Protein AF-A0A6F8Z3X3-F1 (afdb_monomer_lite)

Structure (mmCIF, N/CA/C/O backbone):
data_AF-A0A6F8Z3X3-F1
#
_entry.id   AF-A0A6F8Z3X3-F1
#
loop_
_atom_site.group_PDB
_atom_site.id
_atom_site.type_symbol
_atom_site.label_atom_id
_atom_site.label_alt_id
_atom_site.label_comp_id
_atom_site.label_asym_id
_atom_site.label_entity_id
_atom_site.label_seq_id
_atom_site.pdbx_PDB_ins_code
_atom_site.Cartn_x
_atom_site.Cartn_y
_atom_site.Cartn_z
_atom_site.occupancy
_atom_site.B_iso_or_equiv
_atom_site.auth_seq_id
_atom_site.auth_comp_id
_atom_site.auth_asym_id
_atom_site.auth_atom_id
_atom_site.pdbx_PDB_model_num
ATOM 1 N N . MET A 1 1 ? 4.880 -12.396 -10.035 1.00 40.16 1 MET A N 1
ATOM 2 C CA . MET A 1 1 ? 5.614 -11.235 -10.574 1.00 40.16 1 MET A CA 1
ATOM 3 C C . MET A 1 1 ? 6.918 -11.149 -9.809 1.00 40.16 1 MET A C 1
ATOM 5 O O . MET A 1 1 ? 6.892 -10.756 -8.647 1.00 40.16 1 MET A O 1
ATOM 9 N N . ASP A 1 2 ? 8.019 -11.604 -10.404 1.00 41.16 2 ASP A N 1
ATOM 10 C CA . ASP A 1 2 ? 9.346 -11.330 -9.854 1.00 41.16 2 ASP A CA 1
ATOM 11 C C . ASP A 1 2 ? 9.763 -9.933 -10.321 1.00 41.16 2 ASP A C 1
ATOM 13 O O . ASP A 1 2 ? 10.220 -9.702 -11.441 1.00 41.16 2 ASP A O 1
ATOM 17 N N . THR A 1 3 ? 9.502 -8.951 -9.469 1.00 48.75 3 THR A N 1
ATOM 18 C CA . THR A 1 3 ? 9.726 -7.535 -9.767 1.00 48.75 3 THR A CA 1
ATOM 19 C C . THR A 1 3 ? 11.204 -7.152 -9.685 1.00 48.75 3 THR A C 1
ATOM 21 O O . THR A 1 3 ? 11.548 -6.010 -9.984 1.00 48.75 3 THR A O 1
ATOM 24 N N . ARG A 1 4 ? 12.103 -8.090 -9.335 1.00 50.66 4 ARG A N 1
ATOM 25 C CA . ARG A 1 4 ? 13.558 -7.866 -9.380 1.00 50.66 4 ARG A CA 1
ATOM 26 C C . ARG A 1 4 ? 14.131 -7.956 -10.789 1.00 50.66 4 ARG A C 1
ATOM 28 O O . ARG A 1 4 ? 15.127 -7.292 -11.055 1.00 50.66 4 ARG A O 1
ATOM 35 N N . THR A 1 5 ? 13.541 -8.763 -11.669 1.00 54.47 5 THR A N 1
ATOM 36 C CA . THR A 1 5 ? 14.061 -9.014 -13.028 1.00 54.47 5 THR A CA 1
ATOM 37 C C . THR A 1 5 ? 13.227 -8.359 -14.126 1.00 54.47 5 THR A C 1
ATOM 39 O O . THR A 1 5 ? 13.667 -8.307 -15.271 1.00 54.47 5 THR A O 1
ATOM 42 N N . GLY A 1 6 ? 12.031 -7.851 -13.803 1.00 54.16 6 GLY A N 1
ATOM 43 C CA . GLY A 1 6 ? 11.113 -7.291 -14.799 1.00 54.16 6 GLY A CA 1
ATOM 44 C C . GLY A 1 6 ? 10.527 -8.343 -15.747 1.00 54.16 6 GLY A C 1
ATOM 45 O O . GLY A 1 6 ? 9.907 -7.980 -16.746 1.00 54.16 6 GLY A O 1
ATOM 46 N N . LEU A 1 7 ? 10.701 -9.639 -15.452 1.00 55.97 7 LEU A N 1
ATOM 47 C CA . LEU A 1 7 ? 10.090 -10.707 -16.232 1.00 55.97 7 LEU A CA 1
ATOM 48 C C . LEU A 1 7 ? 8.608 -10.853 -15.874 1.00 55.97 7 LEU A C 1
ATOM 50 O O . LEU A 1 7 ? 8.227 -11.093 -14.724 1.00 55.97 7 LEU A O 1
ATOM 54 N N . ILE A 1 8 ? 7.761 -10.750 -16.897 1.00 62.56 8 ILE A N 1
ATOM 55 C CA . ILE A 1 8 ? 6.357 -11.141 -16.809 1.00 62.56 8 ILE A CA 1
ATOM 56 C C . ILE A 1 8 ? 6.307 -12.662 -16.937 1.00 62.56 8 ILE A C 1
ATOM 58 O O . ILE A 1 8 ? 6.381 -13.215 -18.033 1.00 62.56 8 ILE A O 1
ATOM 62 N N . GLU A 1 9 ? 6.202 -13.342 -15.801 1.00 66.88 9 GLU A N 1
ATOM 63 C CA . GLU A 1 9 ? 5.986 -14.785 -15.767 1.00 66.88 9 GLU A CA 1
ATOM 64 C C . GLU A 1 9 ? 4.502 -15.104 -15.939 1.00 66.88 9 GLU A C 1
ATOM 66 O O . GLU A 1 9 ? 3.635 -14.554 -15.252 1.00 66.88 9 GLU A O 1
ATOM 71 N N . LYS A 1 10 ? 4.213 -16.005 -16.880 1.00 76.56 10 LYS A N 1
ATOM 72 C CA . LYS A 1 10 ? 2.868 -16.519 -17.111 1.00 76.56 10 LYS A CA 1
ATOM 73 C C . LYS A 1 10 ? 2.482 -17.422 -15.938 1.00 76.56 10 LYS A C 1
ATOM 75 O O . LYS A 1 10 ? 3.174 -18.398 -15.672 1.00 76.56 10 LYS A O 1
ATOM 80 N N . ILE A 1 11 ? 1.378 -17.103 -15.270 1.00 83.06 11 ILE A N 1
ATOM 81 C CA . ILE A 1 11 ? 0.758 -18.009 -14.298 1.00 83.06 11 ILE A CA 1
ATOM 82 C C . ILE A 1 11 ? -0.013 -19.108 -15.034 1.00 83.06 11 ILE A C 1
ATOM 84 O O . ILE A 1 11 ? -0.486 -18.903 -16.159 1.00 83.06 11 ILE A O 1
ATOM 88 N N . ASP A 1 12 ? -0.123 -20.278 -14.416 1.00 89.12 12 ASP A N 1
ATOM 89 C CA . ASP A 1 12 ? -0.956 -21.350 -14.951 1.00 89.12 12 ASP A CA 1
ATOM 90 C C . ASP A 1 12 ? -2.457 -21.026 -14.798 1.00 89.12 12 ASP A C 1
ATOM 92 O O . ASP A 1 12 ? -2.864 -20.069 -14.131 1.00 89.12 12 ASP A O 1
ATOM 96 N N . PHE A 1 13 ? -3.289 -21.805 -15.490 1.00 86.31 13 PHE A N 1
ATOM 97 C CA . PHE A 1 13 ? -4.734 -21.591 -15.505 1.00 86.31 13 PHE A CA 1
ATOM 98 C C . PHE A 1 13 ? -5.365 -21.764 -14.116 1.00 86.31 13 PHE A C 1
ATOM 100 O O . PHE A 1 13 ? -6.241 -20.986 -13.750 1.00 86.31 13 PHE A O 1
ATOM 107 N N . GLU A 1 14 ? -4.898 -22.734 -13.328 1.00 89.38 14 GLU A N 1
ATOM 108 C CA . GLU A 1 14 ? -5.433 -23.027 -11.994 1.00 89.38 14 GLU A CA 1
ATOM 109 C C . GLU A 1 14 ? -5.159 -21.870 -11.021 1.00 89.38 14 GLU A C 1
ATOM 111 O O . GLU A 1 14 ? -6.042 -21.429 -10.283 1.00 89.38 14 GLU A O 1
ATOM 116 N N . GLN A 1 15 ? -3.953 -21.302 -11.066 1.00 84.56 15 GLN A N 1
ATOM 117 C CA . GLN A 1 15 ? -3.582 -20.109 -10.312 1.00 84.56 15 GLN A CA 1
ATOM 118 C C . GLN A 1 15 ? -4.401 -18.891 -10.737 1.00 84.56 15 GLN A C 1
ATOM 120 O O . GLN A 1 15 ? -4.838 -18.121 -9.878 1.00 84.56 15 GLN A O 1
ATOM 125 N N . ALA A 1 16 ? -4.630 -18.714 -12.041 1.00 83.81 16 ALA A N 1
ATOM 126 C CA . ALA A 1 16 ? -5.455 -17.625 -12.549 1.00 83.81 16 ALA A CA 1
ATOM 127 C C . ALA A 1 16 ? -6.909 -17.749 -12.069 1.00 83.81 16 ALA A C 1
ATOM 129 O O . ALA A 1 16 ? -7.462 -16.786 -11.537 1.00 83.81 16 ALA A O 1
ATOM 130 N N . GLU A 1 17 ? -7.510 -18.933 -12.190 1.00 88.31 17 GLU A N 1
ATOM 131 C CA . GLU A 1 17 ? -8.877 -19.201 -11.734 1.00 88.31 17 GLU A CA 1
ATOM 132 C C . GLU A 1 17 ? -9.013 -18.977 -10.225 1.00 88.31 17 GLU A C 1
ATOM 134 O O . GLU A 1 17 ? -9.935 -18.297 -9.770 1.00 88.31 17 GLU A O 1
ATOM 139 N N . LYS A 1 18 ? -8.036 -19.445 -9.441 1.00 86.75 18 LYS A N 1
ATOM 140 C CA . LYS A 1 18 ? -7.998 -19.219 -7.995 1.00 86.75 18 LYS A CA 1
ATOM 141 C C . LYS A 1 18 ? -7.955 -17.733 -7.639 1.00 86.75 18 LYS A C 1
ATOM 143 O O . LYS A 1 18 ? -8.646 -17.323 -6.711 1.00 86.75 18 LYS A O 1
ATOM 148 N N . LEU A 1 19 ? -7.170 -16.926 -8.355 1.00 82.94 19 LEU A N 1
ATOM 149 C CA . LEU A 1 19 ? -7.104 -15.478 -8.133 1.00 82.94 19 LEU A CA 1
ATOM 150 C C . LEU A 1 19 ? -8.409 -14.773 -8.519 1.00 82.94 19 LEU A C 1
ATOM 152 O O . LEU A 1 19 ? -8.816 -13.848 -7.825 1.00 82.94 19 LEU A O 1
ATOM 156 N N . ILE A 1 20 ? -9.080 -15.222 -9.583 1.00 82.44 20 ILE A N 1
ATOM 157 C CA . ILE A 1 20 ? -10.380 -14.681 -10.009 1.00 82.44 20 ILE A CA 1
ATOM 158 C C . ILE A 1 20 ? -11.468 -14.983 -8.969 1.00 82.44 20 ILE A C 1
ATOM 160 O O . ILE A 1 20 ? -12.298 -14.125 -8.678 1.00 82.44 20 ILE A O 1
ATOM 164 N N . MET A 1 21 ? -11.458 -16.188 -8.396 1.00 85.25 21 MET A N 1
ATOM 165 C CA . MET A 1 21 ? -12.438 -16.617 -7.390 1.00 85.25 21 MET A CA 1
ATOM 166 C C . MET A 1 21 ? -12.190 -16.005 -6.002 1.00 85.25 21 MET A C 1
ATOM 168 O O . MET A 1 21 ? -13.078 -16.019 -5.147 1.00 85.25 21 MET A O 1
ATOM 172 N N . GLN A 1 22 ? -10.990 -15.481 -5.742 1.00 79.62 22 GLN A N 1
ATOM 173 C CA . GLN A 1 22 ? -10.659 -14.861 -4.464 1.00 79.62 22 GLN A CA 1
ATOM 174 C C . GLN A 1 22 ? -11.233 -13.449 -4.375 1.00 79.62 22 GLN A C 1
ATOM 176 O O . GLN A 1 22 ? -10.889 -12.563 -5.155 1.00 79.62 22 GLN A O 1
ATOM 181 N N . MET A 1 23 ? -12.072 -13.209 -3.362 1.00 70.44 23 MET A N 1
ATOM 182 C CA . MET A 1 23 ? -12.484 -11.842 -3.064 1.00 70.44 23 MET A CA 1
ATOM 183 C C . MET A 1 23 ? -11.268 -10.998 -2.656 1.00 70.44 23 MET A C 1
ATOM 185 O O . MET A 1 23 ? -10.453 -11.455 -1.846 1.00 70.44 23 MET A O 1
ATOM 189 N N . PRO A 1 24 ? -11.178 -9.744 -3.129 1.00 71.00 24 PRO A N 1
ATOM 190 C CA . PRO A 1 24 ? -10.207 -8.793 -2.615 1.00 71.00 24 PRO A CA 1
ATOM 191 C C . PRO A 1 24 ? -10.350 -8.635 -1.100 1.00 71.00 24 PRO A C 1
ATOM 193 O O . PRO A 1 24 ? -11.458 -8.686 -0.557 1.00 71.00 24 PRO A O 1
ATOM 196 N N . CYS A 1 25 ? -9.232 -8.390 -0.418 1.00 71.06 25 CYS A N 1
ATOM 197 C CA . CYS A 1 25 ? -9.259 -8.066 1.003 1.00 71.06 25 CYS A CA 1
ATOM 198 C C . CYS A 1 25 ? -10.157 -6.840 1.239 1.00 71.06 25 CYS A C 1
ATOM 200 O O . CYS A 1 25 ? -9.969 -5.792 0.616 1.00 71.06 25 CYS A O 1
ATOM 202 N N . ASN A 1 26 ? -11.143 -6.976 2.128 1.00 76.06 26 ASN A N 1
ATOM 203 C CA . ASN A 1 26 ? -12.068 -5.905 2.475 1.00 76.06 26 ASN A CA 1
ATOM 204 C C . ASN A 1 26 ? -12.014 -5.659 3.982 1.00 76.06 26 ASN A C 1
ATOM 206 O O . ASN A 1 26 ? -12.210 -6.576 4.782 1.00 76.06 26 ASN A O 1
ATOM 210 N N . LEU A 1 27 ? -11.727 -4.415 4.358 1.00 83.56 27 LEU A N 1
ATOM 211 C CA . LEU A 1 27 ? -11.688 -4.001 5.754 1.00 83.56 27 LEU A CA 1
ATOM 212 C C . LEU A 1 27 ? -13.116 -3.799 6.255 1.00 83.56 27 LEU A C 1
ATOM 214 O O . LEU A 1 27 ? -13.928 -3.148 5.594 1.00 83.56 27 LEU A O 1
ATOM 218 N N . SER A 1 28 ? -13.398 -4.302 7.451 1.00 81.44 28 SER A N 1
ATOM 219 C CA . SER A 1 28 ? -14.690 -4.158 8.119 1.00 81.44 28 SER A CA 1
ATOM 220 C C . SER A 1 28 ? -14.513 -3.555 9.506 1.00 81.44 28 SER A C 1
ATOM 222 O O . SER A 1 28 ? -13.577 -3.897 10.222 1.00 81.44 28 SER A O 1
ATOM 224 N N . SER A 1 29 ? -15.456 -2.710 9.927 1.00 77.94 29 SER A N 1
ATOM 225 C CA . SER A 1 29 ? -15.504 -2.171 11.293 1.00 77.94 29 SER A CA 1
ATOM 226 C C . SER A 1 29 ? -15.798 -3.234 12.357 1.00 77.94 29 SER A C 1
ATOM 228 O O . SER A 1 29 ? -15.667 -2.956 13.542 1.00 77.94 29 SER A O 1
ATOM 230 N N . LEU A 1 30 ? -16.227 -4.434 11.947 1.00 79.56 30 LEU A N 1
ATOM 231 C CA . LEU A 1 30 ? -16.458 -5.578 12.834 1.00 79.56 30 LEU A CA 1
ATOM 232 C C . LEU A 1 30 ? -15.164 -6.343 13.159 1.00 79.56 30 LEU A C 1
ATOM 234 O O . LEU A 1 30 ? -15.166 -7.203 14.037 1.00 79.56 30 LEU A O 1
ATOM 238 N N . GLN A 1 31 ? -14.071 -6.073 12.437 1.00 84.69 31 GLN A N 1
ATOM 239 C CA . GLN A 1 31 ? -12.766 -6.677 12.700 1.00 84.69 31 GLN A CA 1
ATOM 240 C C . GLN A 1 31 ? -12.090 -5.976 13.882 1.00 84.69 31 GLN A C 1
ATOM 242 O O . GLN A 1 31 ? -12.225 -4.765 14.057 1.00 84.69 31 GLN A O 1
ATOM 247 N N . ASN A 1 32 ? -11.342 -6.733 14.691 1.00 86.44 32 ASN A N 1
ATOM 248 C CA . ASN A 1 32 ? -10.583 -6.139 15.790 1.00 86.44 32 ASN A CA 1
ATOM 249 C C . ASN A 1 32 ? -9.444 -5.243 15.261 1.00 86.44 32 ASN A C 1
ATOM 251 O O . ASN A 1 32 ? -8.988 -5.368 14.119 1.00 86.44 32 ASN A O 1
ATOM 255 N N . LYS A 1 33 ? -9.002 -4.309 16.105 1.00 87.44 33 LYS A N 1
ATOM 256 C CA . LYS A 1 33 ? -8.027 -3.282 15.734 1.00 87.44 33 LYS A CA 1
ATOM 257 C C . LYS A 1 33 ? -6.683 -3.889 15.343 1.00 87.44 33 LYS A C 1
ATOM 259 O O . LYS A 1 33 ? -6.095 -3.461 14.355 1.00 87.44 33 LYS A O 1
ATOM 264 N N . GLU A 1 34 ? -6.213 -4.884 16.083 1.00 88.75 34 GLU A N 1
ATOM 265 C CA . GLU A 1 34 ? -4.924 -5.542 15.860 1.00 88.75 34 GLU A CA 1
ATOM 266 C C . GLU A 1 34 ? -4.889 -6.243 14.498 1.00 88.75 34 GLU A C 1
ATOM 268 O O . GLU A 1 34 ? -3.909 -6.130 13.765 1.00 88.75 34 GLU A O 1
ATOM 273 N N . TYR A 1 35 ? -5.987 -6.896 14.119 1.00 89.19 35 TYR A N 1
ATOM 274 C CA . TYR A 1 35 ? -6.150 -7.541 12.822 1.00 89.19 35 TYR A CA 1
ATOM 275 C C . TYR A 1 35 ? -6.169 -6.520 11.688 1.00 89.19 35 TYR A C 1
ATOM 277 O O . TYR A 1 35 ? -5.488 -6.712 10.684 1.00 89.19 35 TYR A O 1
ATOM 285 N N . LEU A 1 36 ? -6.903 -5.412 11.843 1.00 89.06 36 LEU A N 1
ATOM 286 C CA . LEU A 1 36 ? -6.897 -4.329 10.855 1.00 89.06 36 LEU A CA 1
ATOM 287 C C . LEU A 1 36 ? -5.485 -3.763 10.662 1.00 89.06 36 LEU A C 1
ATOM 289 O O . LEU A 1 36 ? -5.071 -3.521 9.529 1.00 89.06 36 LEU A O 1
ATOM 293 N N . VAL A 1 37 ? -4.741 -3.589 11.758 1.00 91.19 37 VAL A N 1
ATOM 294 C CA . VAL A 1 37 ? -3.358 -3.108 11.715 1.00 91.19 37 VAL A CA 1
ATOM 295 C C . VAL A 1 37 ? -2.447 -4.089 10.982 1.00 91.19 37 VAL A C 1
ATOM 297 O O . VAL A 1 37 ? -1.741 -3.682 10.058 1.00 91.19 37 VAL A O 1
ATOM 300 N N . ASP A 1 38 ? -2.491 -5.371 11.345 1.00 91.69 38 ASP A N 1
ATOM 301 C CA . ASP A 1 38 ? -1.704 -6.426 10.698 1.00 91.69 38 ASP A CA 1
ATOM 302 C C . ASP A 1 38 ? -2.018 -6.528 9.198 1.00 91.69 38 ASP A C 1
ATOM 304 O O . ASP A 1 38 ? -1.103 -6.513 8.377 1.00 91.69 38 ASP A O 1
ATOM 308 N N . GLN A 1 39 ? -3.298 -6.541 8.814 1.00 90.94 39 GLN A N 1
ATOM 309 C CA . GLN A 1 39 ? -3.702 -6.632 7.409 1.00 90.94 39 GLN A CA 1
ATOM 310 C C . GLN A 1 39 ? -3.208 -5.447 6.580 1.00 90.94 39 GLN A C 1
ATOM 312 O O . GLN A 1 39 ? -2.631 -5.641 5.509 1.00 90.94 39 GLN A O 1
ATOM 317 N N . VAL A 1 40 ? -3.406 -4.220 7.063 1.00 93.00 40 VAL A N 1
ATOM 318 C CA . VAL A 1 40 ? -2.984 -3.019 6.332 1.00 93.00 40 VAL A CA 1
ATOM 319 C C . VAL A 1 40 ? -1.468 -2.995 6.191 1.00 93.00 40 VAL A C 1
ATOM 321 O O . VAL A 1 40 ? -0.968 -2.811 5.083 1.00 93.00 40 VAL A O 1
ATOM 324 N N . ASN A 1 41 ? -0.731 -3.262 7.272 1.00 92.75 41 ASN A N 1
ATOM 325 C CA . ASN A 1 41 ? 0.729 -3.278 7.226 1.00 92.75 41 ASN A CA 1
ATOM 326 C C . ASN A 1 41 ? 1.262 -4.379 6.302 1.00 92.75 41 ASN A C 1
ATOM 328 O O . ASN A 1 41 ? 2.200 -4.122 5.553 1.00 92.75 41 ASN A O 1
ATOM 332 N N . ARG A 1 42 ? 0.639 -5.565 6.268 1.00 92.44 42 ARG A N 1
ATOM 333 C CA . ARG A 1 42 ? 0.999 -6.628 5.313 1.00 92.44 42 ARG A CA 1
ATOM 334 C C . ARG A 1 42 ? 0.797 -6.205 3.866 1.00 92.44 42 ARG A C 1
ATOM 336 O O . ARG A 1 42 ? 1.666 -6.470 3.041 1.00 92.44 42 ARG A O 1
ATOM 343 N N . VAL A 1 43 ? -0.322 -5.553 3.547 1.00 93.19 43 VAL A N 1
ATOM 344 C CA . VAL A 1 43 ? -0.582 -5.055 2.187 1.00 93.19 43 VAL A CA 1
ATOM 345 C C . VAL A 1 43 ? 0.463 -4.011 1.797 1.00 93.19 43 VAL A C 1
ATOM 347 O O . VAL A 1 43 ? 1.069 -4.128 0.731 1.00 93.19 43 VAL A O 1
ATOM 350 N N . LEU A 1 44 ? 0.721 -3.028 2.667 1.00 94.12 44 LEU A N 1
ATOM 351 C CA . LEU A 1 44 ? 1.723 -1.991 2.413 1.00 94.12 44 LEU A CA 1
ATOM 352 C C . LEU A 1 44 ? 3.111 -2.606 2.211 1.00 94.12 44 LEU A C 1
ATOM 354 O O . LEU A 1 44 ? 3.734 -2.364 1.179 1.00 94.12 44 LEU A O 1
ATOM 358 N N . GLN A 1 45 ? 3.540 -3.471 3.130 1.00 93.75 45 GLN A N 1
ATOM 359 C CA . GLN A 1 45 ? 4.824 -4.163 3.064 1.00 93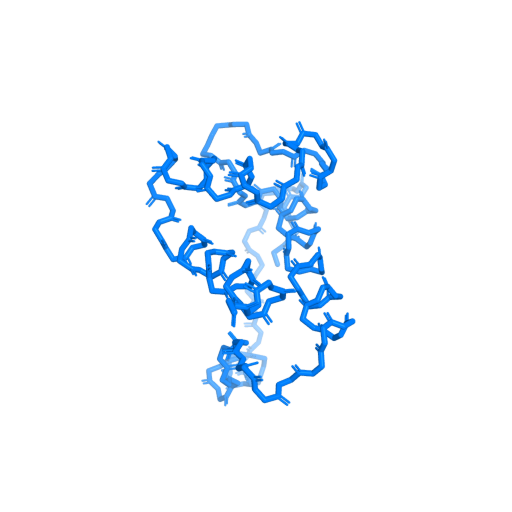.75 45 GLN A CA 1
ATOM 360 C C . GLN A 1 45 ? 4.961 -4.971 1.773 1.00 93.75 45 GLN A C 1
ATOM 362 O O . GLN A 1 45 ? 5.963 -4.853 1.067 1.00 93.75 45 GLN A O 1
ATOM 367 N N . ARG A 1 46 ? 3.927 -5.740 1.412 1.00 91.38 46 ARG A N 1
ATOM 368 C CA . ARG A 1 46 ? 3.956 -6.571 0.210 1.00 91.38 46 ARG A CA 1
ATOM 369 C C . ARG A 1 46 ? 4.136 -5.744 -1.053 1.00 91.38 46 ARG A C 1
ATOM 371 O O . ARG A 1 46 ? 4.878 -6.147 -1.944 1.00 91.38 46 ARG A O 1
ATOM 378 N N . GLY A 1 47 ? 3.477 -4.595 -1.158 1.00 90.62 47 GLY A N 1
ATOM 379 C CA . GLY A 1 47 ? 3.670 -3.768 -2.341 1.00 90.62 47 GLY A CA 1
ATOM 380 C C . GLY A 1 47 ? 4.974 -2.972 -2.349 1.00 90.62 47 GLY A C 1
ATOM 381 O O . GLY A 1 47 ? 5.472 -2.691 -3.438 1.00 90.62 47 GLY A O 1
ATOM 382 N N . CYS A 1 48 ? 5.590 -2.701 -1.191 1.00 90.38 48 CYS A N 1
ATOM 383 C CA . CYS A 1 48 ? 6.979 -2.232 -1.137 1.00 90.38 48 CYS A CA 1
ATOM 384 C C . CYS A 1 48 ? 7.940 -3.305 -1.676 1.00 90.38 48 CYS A C 1
ATOM 386 O O . CYS A 1 48 ? 8.753 -3.014 -2.551 1.00 90.38 48 CYS A O 1
ATOM 388 N N . GLU A 1 49 ? 7.793 -4.565 -1.245 1.00 90.00 49 GLU A N 1
ATOM 389 C CA . GLU A 1 49 ? 8.578 -5.702 -1.763 1.00 90.00 49 GLU A CA 1
ATOM 390 C C . GLU A 1 49 ? 8.409 -5.872 -3.274 1.00 90.00 49 GLU A C 1
ATOM 392 O O . GLU A 1 49 ? 9.377 -6.070 -4.008 1.00 90.00 49 GLU A O 1
ATOM 397 N N . MET A 1 50 ? 7.168 -5.758 -3.748 1.00 86.75 50 MET A N 1
ATOM 398 C CA . MET A 1 50 ? 6.846 -5.853 -5.167 1.00 86.7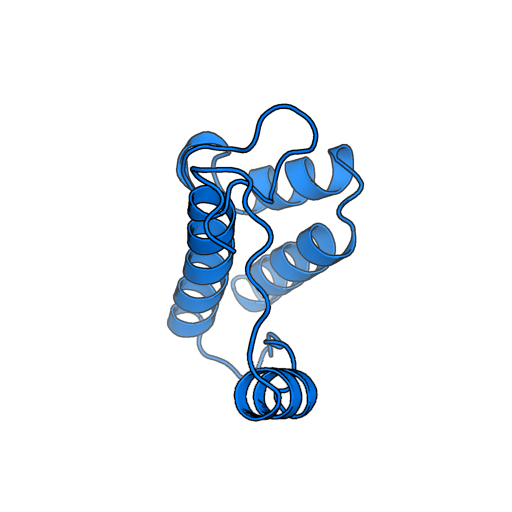5 50 MET A CA 1
ATOM 399 C C . MET A 1 50 ? 7.178 -4.567 -5.939 1.00 86.75 50 MET A C 1
ATOM 401 O O . MET A 1 50 ? 7.099 -4.566 -7.161 1.00 86.75 50 MET A O 1
ATOM 405 N N . ARG A 1 51 ? 7.589 -3.486 -5.269 1.00 87.81 51 ARG A N 1
ATOM 406 C CA . ARG A 1 51 ? 7.861 -2.175 -5.877 1.00 87.81 51 ARG A CA 1
ATOM 407 C C . ARG A 1 51 ? 6.697 -1.628 -6.718 1.00 87.81 51 ARG A C 1
ATOM 409 O O . ARG A 1 51 ? 6.918 -1.021 -7.761 1.00 87.81 51 ARG A O 1
ATOM 416 N N . ILE A 1 52 ? 5.462 -1.853 -6.269 1.00 87.06 52 ILE A N 1
ATOM 417 C CA . ILE A 1 52 ? 4.234 -1.488 -7.004 1.00 87.06 52 ILE A CA 1
ATOM 418 C C . ILE A 1 52 ? 3.567 -0.205 -6.496 1.00 87.06 52 ILE A C 1
ATOM 420 O O . ILE A 1 52 ? 2.563 0.226 -7.059 1.00 87.06 52 ILE A O 1
ATOM 424 N N . TRP A 1 53 ? 4.078 0.400 -5.420 1.00 90.31 53 TRP A N 1
ATOM 425 C CA . TRP A 1 53 ? 3.467 1.597 -4.831 1.00 90.31 53 TRP A CA 1
ATOM 426 C C . TRP A 1 53 ? 3.928 2.905 -5.461 1.00 90.31 53 TRP A C 1
ATOM 428 O O . TRP A 1 53 ? 3.200 3.888 -5.363 1.00 90.31 53 TRP A O 1
ATOM 438 N N . GLY A 1 54 ? 5.066 2.908 -6.156 1.00 82.75 54 GLY A N 1
ATOM 439 C CA . GLY A 1 54 ? 5.544 4.062 -6.914 1.00 82.75 54 GLY A CA 1
ATOM 440 C C . GLY A 1 54 ? 5.405 3.902 -8.423 1.00 82.75 54 GLY A C 1
ATOM 441 O O . GLY A 1 54 ? 5.436 2.795 -8.949 1.00 82.75 54 GLY A O 1
ATOM 442 N N . ILE A 1 55 ? 5.294 5.038 -9.116 1.00 70.44 55 ILE A N 1
ATOM 443 C CA . ILE A 1 55 ? 5.281 5.104 -10.587 1.00 70.44 55 ILE A CA 1
ATOM 444 C C . ILE A 1 55 ? 6.714 5.103 -11.140 1.00 70.44 55 ILE A C 1
ATOM 446 O O . ILE A 1 55 ? 7.012 4.375 -12.081 1.00 70.44 55 ILE A O 1
ATOM 450 N N . PHE A 1 56 ? 7.598 5.909 -10.541 1.00 73.44 56 PHE A N 1
ATOM 451 C CA . PHE A 1 56 ? 9.013 6.021 -10.924 1.00 73.44 56 PHE A CA 1
ATOM 452 C C . PHE A 1 56 ? 9.934 5.460 -9.838 1.00 73.44 56 PHE A C 1
ATOM 454 O O . PHE A 1 56 ? 10.808 4.647 -10.119 1.00 73.44 56 PHE A O 1
ATOM 461 N N . GLU A 1 57 ? 9.686 5.847 -8.586 1.00 78.00 57 GLU A N 1
ATOM 462 C CA . GLU A 1 57 ? 10.392 5.340 -7.412 1.00 78.00 57 GLU A CA 1
ATOM 463 C C . GLU A 1 57 ? 9.374 4.775 -6.426 1.00 78.00 57 GLU A C 1
ATOM 465 O O . GLU A 1 57 ? 8.516 5.496 -5.907 1.00 78.00 57 GLU A O 1
ATOM 470 N N . SER A 1 58 ? 9.438 3.462 -6.202 1.00 85.50 58 SER A N 1
ATOM 471 C CA . SER A 1 58 ? 8.606 2.809 -5.196 1.00 85.50 58 SER A CA 1
ATOM 472 C C . SER A 1 58 ? 9.274 2.893 -3.824 1.00 85.50 58 SER A C 1
ATOM 474 O O . SER A 1 58 ? 10.477 2.635 -3.731 1.00 85.50 58 SER A O 1
ATOM 476 N N . PRO A 1 59 ? 8.505 3.170 -2.754 1.00 88.44 59 PRO A N 1
ATOM 477 C CA . PRO A 1 59 ? 8.981 3.068 -1.384 1.00 88.44 59 PRO A CA 1
ATOM 478 C C . PRO A 1 59 ? 9.636 1.713 -1.120 1.00 88.44 59 PRO A C 1
ATOM 480 O O . PRO A 1 59 ? 9.141 0.676 -1.572 1.00 88.44 59 PRO A O 1
ATOM 483 N N . SER A 1 60 ? 10.749 1.731 -0.391 1.00 87.19 60 SER A N 1
ATOM 484 C CA . SER A 1 60 ? 11.525 0.532 -0.069 1.00 87.19 60 SER A CA 1
ATOM 485 C C . SER A 1 60 ? 10.989 -0.220 1.147 1.00 87.19 60 SER A C 1
ATOM 487 O O . SER A 1 60 ? 11.241 -1.416 1.273 1.00 87.19 60 SER A O 1
ATOM 489 N N . SER A 1 61 ? 10.270 0.458 2.045 1.00 90.31 61 SER A N 1
ATOM 490 C CA . SER A 1 61 ? 9.656 -0.150 3.229 1.00 90.31 61 SER A CA 1
ATOM 491 C C . SER A 1 61 ? 8.412 0.625 3.671 1.00 90.31 61 SER A C 1
ATOM 493 O O . SER A 1 61 ? 8.100 1.683 3.122 1.00 90.31 61 SER A O 1
ATOM 495 N N . VAL A 1 62 ? 7.662 0.095 4.641 1.00 89.69 62 VAL A N 1
ATOM 496 C CA . VAL A 1 62 ? 6.485 0.794 5.188 1.00 89.69 62 VAL A CA 1
ATOM 497 C C . VAL A 1 62 ? 6.904 2.088 5.896 1.00 89.69 62 VAL A C 1
ATOM 499 O O . VAL A 1 62 ? 6.256 3.126 5.764 1.00 89.69 62 VAL A O 1
ATOM 502 N N . GLU A 1 63 ? 8.036 2.051 6.591 1.00 91.25 63 GLU A N 1
ATOM 503 C CA . GLU A 1 63 ? 8.556 3.146 7.408 1.00 91.25 63 GLU A CA 1
ATOM 504 C C . GLU A 1 63 ? 9.094 4.307 6.567 1.00 91.25 63 GLU A C 1
ATOM 506 O O . GLU A 1 63 ? 9.099 5.438 7.047 1.00 91.25 63 GLU A O 1
ATOM 511 N N . SER A 1 64 ? 9.509 4.068 5.314 1.00 88.00 64 SER A N 1
ATOM 512 C CA . SER A 1 64 ? 10.077 5.126 4.463 1.00 88.00 64 SER A CA 1
ATOM 513 C C . SER A 1 64 ? 9.071 6.217 4.084 1.00 88.00 64 SER A C 1
ATOM 515 O O . SER A 1 64 ? 9.477 7.322 3.740 1.00 88.00 64 SER A O 1
ATOM 517 N N . VAL A 1 65 ? 7.769 5.915 4.129 1.00 88.50 65 VAL A N 1
ATOM 518 C CA . VAL A 1 65 ? 6.699 6.907 3.908 1.00 88.50 65 VAL A CA 1
ATOM 519 C C . VAL A 1 65 ? 6.197 7.484 5.233 1.00 88.50 65 VAL A C 1
ATOM 521 O O . VAL A 1 65 ? 5.847 8.660 5.292 1.00 88.50 65 VAL A O 1
ATOM 524 N N . GLY A 1 66 ? 6.181 6.681 6.300 1.00 91.75 66 GLY A N 1
ATOM 525 C CA . GLY A 1 66 ? 5.729 7.082 7.632 1.00 91.75 66 GLY A CA 1
ATOM 526 C C . GLY A 1 66 ? 4.476 6.331 8.085 1.00 91.75 66 GLY A C 1
ATOM 527 O O . GLY A 1 66 ? 4.320 5.136 7.833 1.00 91.75 66 GLY A O 1
ATOM 528 N N . GLY A 1 67 ? 3.589 7.024 8.801 1.00 93.00 67 GLY A N 1
ATOM 529 C CA . GLY A 1 67 ? 2.350 6.460 9.331 1.00 93.00 67 GLY A CA 1
ATOM 530 C C . GLY A 1 67 ? 1.223 6.369 8.298 1.00 93.00 67 GLY A C 1
ATOM 531 O O . GLY A 1 67 ? 1.354 6.719 7.126 1.00 93.00 67 GLY A O 1
ATOM 532 N N . TRP A 1 68 ? 0.059 5.882 8.730 1.00 94.75 68 TRP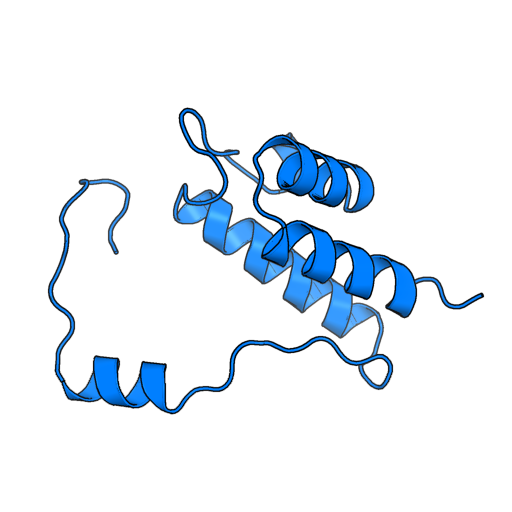 A N 1
ATOM 533 C CA . TRP A 1 68 ? -1.078 5.673 7.825 1.00 94.75 68 TRP A CA 1
ATOM 534 C C . TRP A 1 68 ? -1.620 6.966 7.204 1.00 94.75 68 TRP A C 1
ATOM 536 O O . TRP A 1 68 ? -2.138 6.929 6.091 1.00 94.75 68 TRP A O 1
ATOM 546 N N . LYS A 1 69 ? -1.500 8.114 7.881 1.00 95.00 69 LYS A N 1
ATOM 547 C CA . LYS A 1 69 ? -1.922 9.406 7.310 1.00 95.00 69 LYS A CA 1
ATOM 548 C C . LYS A 1 69 ? -0.995 9.834 6.173 1.00 95.00 69 LYS A C 1
ATOM 550 O O . LYS A 1 69 ? -1.457 10.340 5.149 1.00 95.00 69 LYS A O 1
ATOM 555 N N . GLU A 1 70 ? 0.298 9.595 6.342 1.00 95.81 70 GLU A N 1
ATOM 556 C CA . GLU A 1 70 ? 1.333 9.841 5.348 1.00 95.81 70 GLU A CA 1
ATOM 557 C C . GLU A 1 70 ? 1.135 8.908 4.149 1.00 95.81 70 GLU A C 1
ATOM 559 O O . GLU A 1 70 ? 1.081 9.378 3.015 1.00 95.81 70 GLU A O 1
ATOM 564 N N . TRP A 1 71 ? 0.876 7.619 4.390 1.00 95.50 71 TRP A N 1
ATOM 565 C CA . TRP A 1 71 ? 0.518 6.650 3.348 1.00 95.50 71 TRP A CA 1
ATOM 566 C C . TRP A 1 71 ? -0.762 7.023 2.590 1.00 95.50 71 TRP A C 1
ATOM 568 O O . TRP A 1 71 ? -0.789 6.969 1.361 1.00 95.50 71 TRP A O 1
ATOM 578 N N . GLN A 1 72 ? -1.819 7.449 3.286 1.00 96.06 72 GLN A N 1
ATOM 579 C CA . GLN A 1 72 ? -3.047 7.921 2.641 1.00 96.06 72 GLN A CA 1
ATOM 580 C C . GLN A 1 72 ? -2.775 9.133 1.735 1.00 96.06 72 GLN A C 1
ATOM 582 O O . GLN A 1 72 ? -3.295 9.209 0.617 1.00 96.06 72 GLN A O 1
ATOM 587 N N . SER A 1 73 ? -1.946 10.069 2.202 1.00 95.38 73 SER A N 1
ATOM 588 C CA . SER A 1 73 ? -1.560 11.263 1.442 1.00 95.38 73 SER A CA 1
ATOM 589 C C . SER A 1 73 ? -0.702 10.902 0.227 1.00 95.38 73 SER A C 1
ATOM 591 O O . SER A 1 73 ? -0.960 11.398 -0.867 1.00 95.38 73 SER A O 1
ATOM 593 N N . TYR A 1 74 ? 0.253 9.984 0.394 1.00 94.25 74 TYR A N 1
ATOM 594 C CA . TYR A 1 74 ? 1.097 9.448 -0.674 1.00 94.25 74 TYR A CA 1
ATOM 595 C C . TYR A 1 74 ? 0.272 8.795 -1.791 1.00 94.25 74 TYR A C 1
ATOM 597 O O . TYR A 1 74 ? 0.448 9.096 -2.971 1.00 94.25 74 TYR A O 1
ATOM 605 N N . PHE A 1 75 ? -0.684 7.933 -1.444 1.00 94.69 75 PHE A N 1
ATOM 606 C CA . PHE A 1 75 ? -1.548 7.311 -2.448 1.00 94.69 75 PHE A CA 1
ATOM 607 C C . PHE A 1 75 ? -2.476 8.321 -3.128 1.00 94.69 75 PHE A C 1
ATOM 609 O O . PHE A 1 75 ? -2.757 8.202 -4.319 1.00 94.69 75 PHE A O 1
ATOM 616 N N . SER A 1 76 ? -2.910 9.352 -2.402 1.00 93.81 76 SER A N 1
ATOM 617 C CA . SER A 1 76 ? -3.708 10.434 -2.983 1.00 93.81 76 SER A CA 1
ATOM 618 C C . SER A 1 76 ? -2.904 11.250 -4.002 1.00 93.81 76 SER A C 1
ATOM 620 O O . SER A 1 76 ? -3.423 11.551 -5.076 1.00 93.81 76 SER A O 1
ATOM 622 N N . SER A 1 77 ? -1.640 11.577 -3.705 1.00 92.06 77 SER A N 1
ATOM 623 C CA . SER A 1 77 ? -0.779 12.380 -4.589 1.00 92.06 77 SER A CA 1
ATOM 624 C C . SER A 1 77 ? -0.288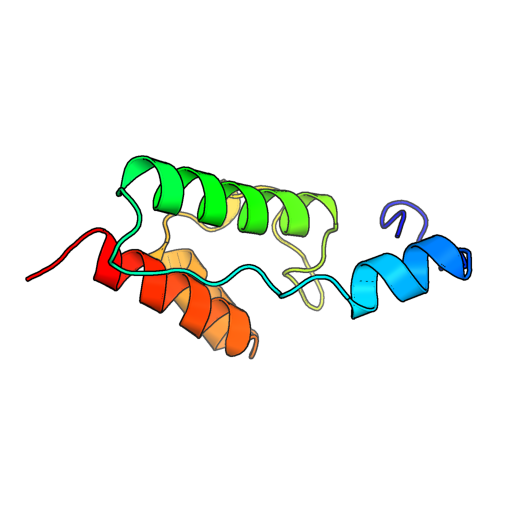 11.613 -5.818 1.00 92.06 77 SER A C 1
ATOM 626 O O . SER A 1 77 ? -0.126 12.201 -6.884 1.00 92.06 77 SER A O 1
ATOM 628 N N . THR A 1 78 ? -0.112 10.298 -5.700 1.00 89.81 78 THR A N 1
ATOM 629 C CA . THR A 1 78 ? 0.268 9.406 -6.810 1.00 89.81 78 THR A CA 1
ATOM 630 C C . THR A 1 78 ? -0.926 8.955 -7.659 1.00 89.81 78 THR A C 1
ATOM 632 O O . THR A 1 78 ? -0.754 8.229 -8.635 1.00 89.81 78 THR A O 1
ATOM 635 N N . GLY A 1 79 ? -2.147 9.376 -7.313 1.00 89.38 79 GLY A N 1
ATOM 636 C CA . GLY A 1 79 ? -3.368 9.011 -8.035 1.00 89.38 79 GLY A CA 1
ATOM 637 C C . GLY A 1 79 ? -3.889 7.600 -7.737 1.00 89.38 79 GLY A C 1
ATOM 638 O O . GLY A 1 79 ? -4.883 7.182 -8.335 1.00 89.38 79 GLY A O 1
ATOM 639 N N . ASN A 1 80 ? -3.295 6.875 -6.785 1.00 91.38 80 ASN A N 1
ATOM 640 C CA . ASN A 1 80 ? -3.762 5.566 -6.331 1.00 91.38 80 ASN A CA 1
ATOM 641 C C . ASN A 1 80 ? -4.949 5.702 -5.355 1.00 91.38 80 ASN A C 1
ATOM 643 O O . ASN A 1 80 ? -4.857 5.436 -4.155 1.00 91.38 80 ASN A O 1
ATOM 647 N N . ARG A 1 81 ? -6.100 6.130 -5.886 1.00 92.19 81 ARG A N 1
ATOM 648 C CA . ARG A 1 81 ? -7.319 6.390 -5.097 1.00 92.19 81 ARG A CA 1
ATOM 649 C C . ARG A 1 81 ? -7.809 5.164 -4.322 1.00 92.19 81 ARG A C 1
ATOM 651 O O . ARG A 1 81 ? -8.247 5.306 -3.188 1.00 92.19 81 ARG A O 1
ATOM 658 N N . LEU A 1 82 ? -7.679 3.966 -4.901 1.00 91.38 82 LEU A N 1
ATOM 659 C CA . LEU A 1 82 ? -8.073 2.711 -4.250 1.00 91.38 82 LEU A CA 1
ATOM 660 C C . LEU A 1 82 ? -7.315 2.492 -2.939 1.00 91.38 82 LEU A C 1
ATOM 662 O O . LEU A 1 82 ? -7.930 2.205 -1.911 1.00 91.38 82 LEU A O 1
ATOM 666 N N . MET A 1 83 ? -5.992 2.666 -2.956 1.00 93.25 83 MET A N 1
ATOM 667 C CA . MET A 1 83 ? -5.184 2.509 -1.748 1.00 93.25 83 MET A CA 1
ATOM 668 C C . MET A 1 83 ? -5.367 3.667 -0.765 1.00 93.25 83 MET A C 1
ATOM 670 O O . MET A 1 83 ? -5.386 3.433 0.444 1.00 93.25 83 MET A O 1
ATOM 674 N N . ALA A 1 84 ? -5.584 4.894 -1.2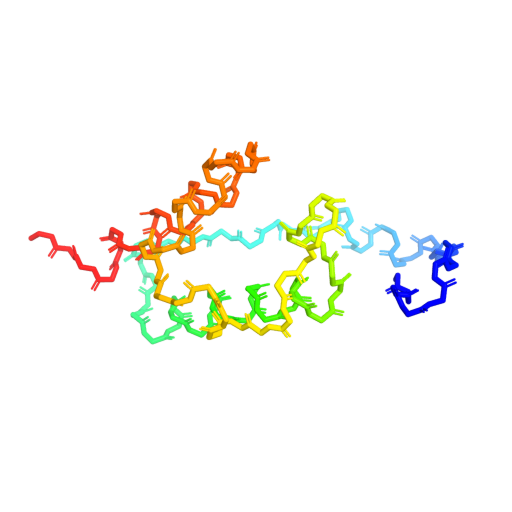50 1.00 94.56 84 ALA A N 1
ATOM 675 C CA . ALA A 1 84 ? -5.933 6.023 -0.388 1.00 94.56 84 ALA A CA 1
ATOM 676 C C . ALA A 1 84 ? -7.237 5.759 0.394 1.00 94.56 84 ALA A C 1
ATOM 678 O O . ALA A 1 84 ? -7.292 5.972 1.608 1.00 94.56 84 ALA A O 1
ATOM 679 N N . ASP A 1 85 ? -8.263 5.224 -0.272 1.00 93.88 85 ASP A N 1
ATOM 680 C CA . ASP A 1 85 ? -9.535 4.860 0.358 1.00 93.88 85 ASP A CA 1
ATOM 681 C C . ASP A 1 85 ? -9.394 3.671 1.314 1.00 93.88 85 ASP A C 1
ATOM 683 O O . ASP A 1 85 ? -9.989 3.674 2.396 1.00 93.88 85 ASP A O 1
ATOM 687 N N . PHE A 1 86 ? -8.600 2.664 0.941 1.00 93.25 86 PHE A N 1
ATOM 688 C CA . PHE A 1 86 ? -8.308 1.498 1.776 1.00 93.25 86 PHE A CA 1
ATOM 689 C C . PHE A 1 86 ? -7.660 1.907 3.107 1.00 93.25 86 PHE A C 1
ATOM 691 O O . PHE A 1 86 ? -8.186 1.587 4.175 1.00 93.25 86 PHE A O 1
ATOM 698 N N . VAL A 1 87 ? -6.584 2.698 3.062 1.00 94.12 87 VAL A N 1
ATOM 699 C CA . VAL A 1 87 ? -5.906 3.195 4.272 1.00 94.12 87 VAL A CA 1
ATOM 700 C C . VAL A 1 87 ? -6.814 4.155 5.053 1.00 94.12 87 VAL A C 1
ATOM 702 O O . VAL A 1 87 ? -6.913 4.068 6.277 1.00 94.12 87 VAL A O 1
ATOM 705 N N . GLY A 1 88 ? -7.574 5.012 4.364 1.00 94.06 88 GLY A N 1
ATOM 706 C CA . GLY A 1 88 ? -8.549 5.902 5.000 1.00 94.06 88 GLY A CA 1
ATOM 707 C C . GLY A 1 88 ? -9.676 5.160 5.734 1.00 94.06 88 GLY A C 1
ATOM 708 O O . GLY A 1 88 ? -10.162 5.622 6.770 1.00 94.06 88 GLY A O 1
ATOM 709 N N . LYS A 1 89 ? -10.116 3.994 5.240 1.00 92.81 89 LYS A N 1
ATOM 710 C CA . LYS A 1 89 ? -11.038 3.104 5.973 1.00 92.81 89 LYS A CA 1
ATOM 711 C C . LYS A 1 89 ? -10.380 2.547 7.235 1.00 92.81 89 LYS A C 1
ATOM 713 O O . LYS A 1 89 ? -10.986 2.636 8.299 1.00 92.81 89 LYS A O 1
ATOM 718 N N . ALA A 1 90 ? -9.141 2.064 7.144 1.00 92.31 90 ALA A N 1
ATOM 719 C CA . ALA A 1 90 ? -8.408 1.548 8.301 1.00 92.31 90 ALA A CA 1
ATOM 720 C C . ALA A 1 90 ? -8.256 2.589 9.423 1.00 92.31 90 ALA A C 1
ATOM 722 O O . ALA A 1 90 ? -8.524 2.291 10.587 1.00 92.31 90 ALA A O 1
ATOM 723 N N . ILE A 1 91 ? -7.901 3.833 9.082 1.00 92.94 91 ILE A N 1
ATOM 724 C CA . ILE A 1 91 ? -7.794 4.935 10.053 1.00 92.94 91 ILE A CA 1
ATOM 725 C C . ILE A 1 91 ? -9.133 5.165 10.769 1.00 92.94 91 ILE A C 1
ATOM 727 O O . ILE A 1 91 ? -9.161 5.328 11.987 1.00 92.94 91 ILE A O 1
ATOM 731 N N . ARG A 1 92 ? -10.250 5.152 10.029 1.00 92.19 92 ARG A N 1
ATOM 732 C CA . ARG A 1 92 ? -11.594 5.344 10.599 1.00 92.19 92 ARG A CA 1
ATOM 733 C C . ARG A 1 92 ? -12.010 4.203 11.522 1.00 92.19 92 ARG A C 1
ATOM 735 O O . ARG A 1 92 ? -12.601 4.461 12.561 1.00 92.19 92 ARG A O 1
ATOM 742 N N . PHE A 1 93 ? -11.707 2.959 11.159 1.00 90.31 93 PHE A N 1
ATOM 743 C CA . PHE A 1 93 ? -12.086 1.795 11.966 1.00 90.31 93 PHE A CA 1
ATOM 744 C C . PHE A 1 93 ? -11.226 1.627 13.222 1.00 90.31 93 PHE A C 1
ATOM 746 O O . PHE A 1 93 ? -11.702 1.098 14.219 1.00 90.31 93 PHE A O 1
ATOM 753 N N . THR A 1 94 ? -9.976 2.095 13.204 1.00 86.81 94 THR A N 1
ATOM 754 C CA . THR A 1 94 ? -9.053 1.977 14.348 1.00 86.81 94 THR A CA 1
ATOM 755 C C . THR A 1 94 ? -9.136 3.140 15.342 1.00 86.81 94 THR A C 1
ATOM 757 O O . THR A 1 94 ? -8.651 3.000 16.471 1.00 86.81 94 THR A O 1
ATOM 760 N N . ASN A 1 95 ? -9.761 4.251 14.937 1.00 82.12 95 ASN A N 1
ATOM 761 C CA . ASN A 1 95 ? -10.089 5.415 15.762 1.00 82.12 95 ASN A CA 1
ATOM 762 C C . ASN A 1 95 ? -11.582 5.777 15.609 1.00 82.12 95 ASN A C 1
ATOM 764 O O . ASN A 1 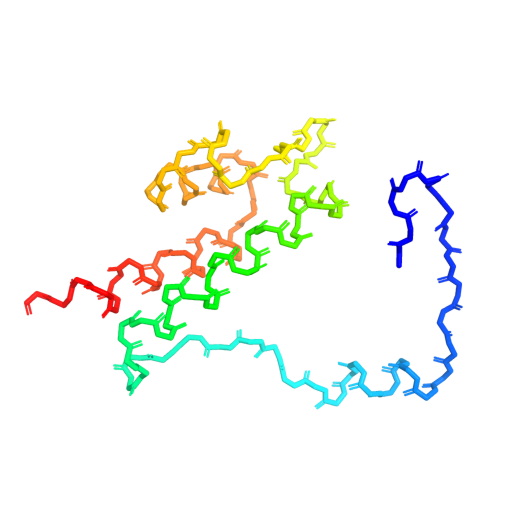95 ? -11.901 6.813 15.012 1.00 82.12 95 ASN A O 1
ATOM 768 N N . PRO A 1 96 ? -12.504 4.924 16.094 1.00 64.75 96 PRO A N 1
ATOM 769 C CA . PRO A 1 96 ? -13.916 5.280 16.146 1.00 64.75 96 PRO A CA 1
ATOM 770 C C . PRO A 1 96 ? -14.088 6.523 17.034 1.00 64.75 96 PRO A C 1
ATOM 772 O O . PRO A 1 96 ? -13.430 6.641 18.067 1.00 64.75 96 PRO A O 1
ATOM 775 N N . ARG A 1 97 ? -14.908 7.475 16.572 1.00 54.72 97 ARG A N 1
ATOM 776 C CA . ARG A 1 97 ? -15.293 8.662 17.351 1.00 54.72 97 ARG A CA 1
ATOM 777 C C . ARG A 1 97 ? -16.078 8.274 18.594 1.00 54.72 97 ARG A C 1
ATOM 779 O O . ARG A 1 97 ? -16.878 7.320 18.482 1.00 54.72 97 ARG A O 1
#

Radius of gyration: 14.94 Å; chains: 1; bounding box: 30×35×34 Å

Organism: Klebsiella pneumoniae (NCBI:txid573)

Secondary structure (DSSP, 8-state):
-BTTTTB-PPPPHHHHHHHHHSPPP---TTS-HHHHHHHHHHHHHHHHHTT-S-SSS--SSSTTT-SHHHHHHHHHHTT-HHHHHHHHHHHHHHS--

pLDDT: mean 84.21, std 12.62, range [40.16, 96.06]

Sequence (97 aa):
MDTRTGLIEKIDFEQAEKLIMQMPCNLSSLQNKEYLVDQVNRVLQRGCEMRIWGIFESPSSVESVGGWKEWQSYFSSTGNRLMADFVGKAIRFTNPR

Foldseek 3Di:
DQLVVPDDDDDDPVVVVVVVPDDDDDDDLPDDLVVLVVVLQVVLQVCLNNQNLDPVGRHNHPPSQHDLVSQLVSCVVRVVVVNNVSSVVSVCSNDPD